Protein AF-A0A925KGF6-F1 (afdb_monomer_lite)

Structure (mmCIF, N/CA/C/O backbone):
data_AF-A0A925KGF6-F1
#
_entry.id   AF-A0A925KGF6-F1
#
loop_
_atom_site.group_PDB
_atom_site.id
_atom_site.type_symbol
_atom_site.label_atom_id
_atom_site.label_alt_id
_atom_site.label_comp_id
_atom_site.label_asym_id
_atom_site.label_entity_id
_atom_site.label_seq_id
_atom_site.pdbx_PDB_ins_code
_atom_site.Cartn_x
_atom_site.Cartn_y
_atom_site.Cartn_z
_atom_site.occupancy
_atom_site.B_iso_or_equiv
_atom_site.auth_seq_id
_atom_site.auth_comp_id
_atom_site.auth_asym_id
_atom_site.auth_atom_id
_atom_site.pdbx_PDB_model_num
ATOM 1 N N . ARG A 1 1 ? -0.918 -5.336 -2.034 1.00 82.94 1 ARG A N 1
ATOM 2 C CA . ARG A 1 1 ? -0.568 -6.158 -0.844 1.00 82.94 1 ARG A CA 1
ATOM 3 C C . ARG A 1 1 ? 0.032 -5.346 0.308 1.00 82.94 1 ARG A C 1
ATOM 5 O O . ARG A 1 1 ? -0.585 -5.336 1.365 1.00 82.94 1 ARG A O 1
ATOM 12 N N . TRP A 1 2 ? 1.194 -4.689 0.141 1.00 86.75 2 TRP A N 1
ATOM 13 C CA . TRP A 1 2 ? 1.876 -3.987 1.250 1.00 86.75 2 TRP A CA 1
ATOM 14 C C . TRP A 1 2 ? 0.963 -2.988 1.973 1.00 86.75 2 TRP A C 1
ATOM 16 O O . TRP A 1 2 ? 0.780 -3.108 3.175 1.00 86.75 2 TRP A O 1
ATOM 26 N N . LEU A 1 3 ? 0.285 -2.111 1.224 1.00 86.19 3 LEU A N 1
ATOM 27 C CA . LEU A 1 3 ? -0.594 -1.083 1.790 1.00 86.19 3 LEU A CA 1
ATOM 28 C C . LEU A 1 3 ? -1.668 -1.646 2.738 1.00 86.19 3 LEU A C 1
ATOM 30 O O . LEU A 1 3 ? -1.838 -1.146 3.843 1.00 86.19 3 LEU A O 1
ATOM 34 N N . LEU A 1 4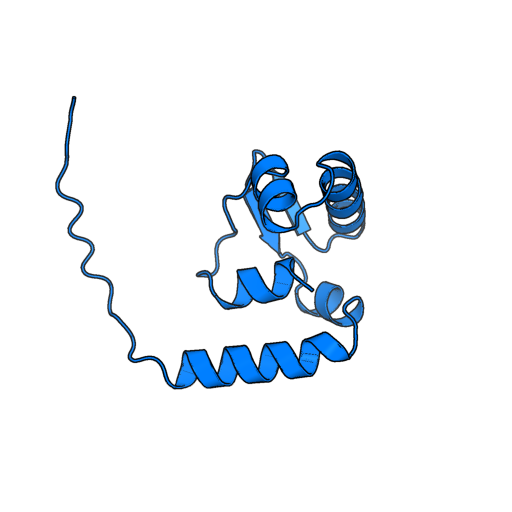 ? -2.351 -2.714 2.322 1.00 85.50 4 LEU A N 1
ATOM 35 C CA . LEU A 1 4 ? -3.377 -3.383 3.125 1.00 85.50 4 LEU A CA 1
ATOM 36 C C . LEU A 1 4 ? -2.795 -4.074 4.369 1.00 85.50 4 LEU A C 1
ATOM 38 O O . LEU A 1 4 ? -3.419 -4.094 5.424 1.00 85.50 4 LEU A O 1
ATOM 42 N N . SER A 1 5 ? -1.589 -4.638 4.256 1.00 84.94 5 SER A N 1
ATOM 43 C CA . SER A 1 5 ? -0.916 -5.309 5.380 1.00 84.94 5 SER A CA 1
ATOM 44 C C . SER A 1 5 ? -0.441 -4.300 6.427 1.00 84.94 5 SER A C 1
ATOM 46 O O . SER A 1 5 ? -0.522 -4.565 7.622 1.00 84.94 5 SER A O 1
ATOM 48 N N . THR A 1 6 ? 0.034 -3.134 5.983 1.00 85.19 6 THR A N 1
ATOM 49 C CA . THR A 1 6 ? 0.418 -2.024 6.858 1.00 85.19 6 THR A CA 1
ATOM 50 C C . THR A 1 6 ? -0.809 -1.423 7.536 1.00 85.19 6 THR A C 1
ATOM 52 O O . THR A 1 6 ? -0.805 -1.262 8.752 1.00 85.19 6 THR A O 1
ATOM 55 N N . ALA A 1 7 ? -1.890 -1.181 6.788 1.00 83.94 7 ALA A N 1
ATOM 56 C CA . ALA A 1 7 ? -3.127 -0.628 7.335 1.00 83.94 7 ALA A CA 1
ATOM 57 C C . ALA A 1 7 ? -3.774 -1.526 8.395 1.00 83.94 7 ALA A C 1
ATOM 59 O O . ALA A 1 7 ? -4.299 -1.017 9.375 1.00 83.94 7 ALA A O 1
ATOM 60 N N . ALA A 1 8 ? -3.680 -2.852 8.254 1.00 81.25 8 ALA A N 1
ATOM 61 C CA . ALA A 1 8 ? -4.200 -3.789 9.251 1.00 81.25 8 ALA A CA 1
ATOM 62 C C . ALA A 1 8 ? -3.513 -3.677 10.628 1.00 81.25 8 ALA A C 1
ATOM 64 O O . ALA A 1 8 ? -4.029 -4.200 11.609 1.00 81.25 8 ALA A O 1
ATOM 65 N N . ARG A 1 9 ? -2.346 -3.024 10.709 1.00 79.38 9 ARG A N 1
ATOM 66 C CA . ARG A 1 9 ? -1.539 -2.887 11.932 1.00 79.38 9 ARG A CA 1
ATOM 67 C C . ARG A 1 9 ? -1.592 -1.481 12.534 1.00 79.38 9 ARG A C 1
ATOM 69 O O . ARG A 1 9 ? -1.005 -1.263 13.589 1.00 79.38 9 ARG A O 1
ATOM 76 N N . VAL A 1 10 ? -2.233 -0.531 11.857 1.00 79.31 10 VAL A N 1
ATOM 77 C CA . VAL A 1 10 ? -2.282 0.884 12.247 1.00 79.31 10 VAL A CA 1
ATOM 78 C C . VAL A 1 10 ? -3.725 1.244 12.614 1.00 79.31 10 VAL A C 1
ATOM 80 O O . VAL A 1 10 ? -4.649 0.745 11.970 1.00 79.31 10 VAL A O 1
ATOM 83 N N . PRO A 1 11 ? -3.954 2.102 13.626 1.00 71.44 11 PRO A N 1
ATOM 84 C CA . PRO A 1 11 ? -5.289 2.595 13.936 1.00 71.44 11 PRO A CA 1
ATOM 85 C C . PRO A 1 11 ? -5.984 3.243 12.723 1.00 71.44 11 PRO A C 1
ATOM 87 O O . PRO A 1 11 ? -5.321 3.822 11.855 1.00 71.44 11 PRO A O 1
ATOM 90 N N . PRO A 1 12 ? -7.324 3.188 12.653 1.00 67.06 12 PRO A N 1
ATOM 91 C CA . PRO A 1 12 ? -8.082 3.882 11.617 1.00 67.06 12 PRO A CA 1
ATOM 92 C C . PRO A 1 12 ? -7.830 5.399 11.696 1.00 67.06 12 PRO A C 1
ATOM 94 O O . PRO A 1 12 ? -7.847 5.978 12.777 1.00 67.06 12 PRO A O 1
ATOM 97 N N . GLY A 1 13 ? -7.579 6.047 10.553 1.00 67.75 13 GLY A N 1
ATOM 98 C CA . GLY A 1 13 ? -7.226 7.480 10.499 1.00 67.75 13 GLY A CA 1
ATOM 99 C C . GLY A 1 13 ? -6.230 7.873 9.401 1.00 67.75 13 GLY A C 1
ATOM 100 O O . GLY A 1 13 ? -5.975 9.055 9.187 1.00 67.75 13 GLY A O 1
ATOM 101 N N . GLY A 1 14 ? -5.698 6.892 8.670 1.00 73.00 14 GLY A N 1
ATOM 102 C CA . GLY A 1 14 ? -4.705 7.111 7.621 1.00 73.00 14 GLY A CA 1
ATOM 103 C C . GLY A 1 14 ? -3.277 6.955 8.140 1.00 73.00 14 GLY A C 1
ATOM 104 O O . GLY A 1 14 ? -3.004 7.033 9.334 1.00 73.00 14 GLY A O 1
ATOM 105 N N . MET A 1 15 ? -2.356 6.682 7.224 1.00 83.88 15 MET A N 1
ATOM 106 C CA . MET A 1 15 ? -0.958 6.412 7.534 1.00 83.88 15 MET A CA 1
ATOM 107 C C . MET A 1 15 ? -0.096 7.579 7.056 1.00 83.88 15 MET A C 1
ATOM 109 O O . MET A 1 15 ? -0.125 7.936 5.877 1.00 83.88 15 MET A O 1
ATOM 113 N N . MET A 1 16 ? 0.689 8.160 7.964 1.00 83.62 16 MET A N 1
ATOM 114 C CA . MET A 1 16 ? 1.696 9.170 7.630 1.00 83.62 16 MET A CA 1
ATOM 115 C C . MET A 1 16 ? 2.942 8.467 7.092 1.00 83.62 16 MET A C 1
ATOM 117 O O . MET A 1 16 ? 3.741 7.919 7.847 1.00 83.62 16 MET A O 1
ATOM 121 N N . MET A 1 17 ? 3.070 8.412 5.771 1.00 84.44 17 MET A N 1
ATOM 122 C CA . MET A 1 17 ? 4.178 7.763 5.077 1.00 84.44 17 MET A CA 1
ATOM 123 C C . MET A 1 17 ? 4.407 8.435 3.724 1.00 84.44 17 MET A C 1
ATOM 125 O O . MET A 1 17 ? 3.520 8.483 2.871 1.00 84.44 17 MET A O 1
ATOM 129 N N . THR A 1 18 ? 5.622 8.943 3.522 1.00 88.12 18 THR A N 1
ATOM 130 C CA . THR A 1 18 ? 6.043 9.529 2.245 1.00 88.12 18 THR A CA 1
ATOM 131 C C . THR A 1 18 ? 6.332 8.439 1.216 1.00 88.12 18 THR A C 1
ATOM 133 O O . THR A 1 18 ? 6.669 7.309 1.568 1.00 88.12 18 THR A O 1
ATOM 136 N N . GLN A 1 19 ? 6.251 8.772 -0.074 1.00 88.12 19 GLN A N 1
ATOM 137 C CA . GLN A 1 19 ? 6.609 7.835 -1.145 1.00 88.12 19 GLN A CA 1
ATOM 138 C C . GLN A 1 19 ? 8.069 7.386 -1.036 1.00 88.12 19 GLN A C 1
ATOM 140 O O . GLN A 1 19 ? 8.346 6.216 -1.269 1.00 88.12 19 GLN A O 1
ATOM 145 N N . GLU A 1 20 ? 8.980 8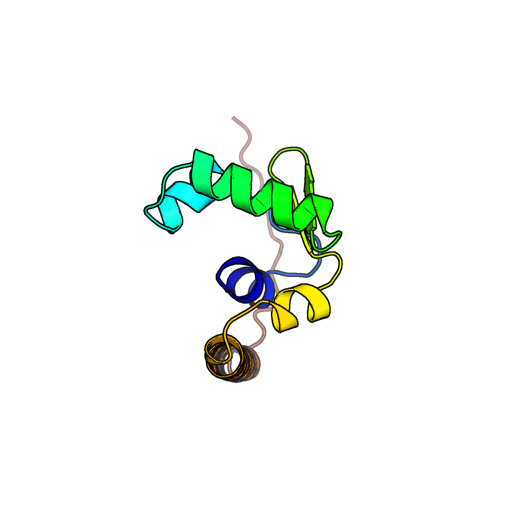.277 -0.638 1.00 89.00 20 GLU A N 1
ATOM 146 C CA . GLU A 1 20 ? 10.385 7.977 -0.352 1.00 89.00 20 GLU A CA 1
ATOM 147 C C . GLU A 1 20 ? 10.542 6.925 0.747 1.00 89.00 20 GLU A C 1
ATOM 149 O O . GLU A 1 20 ? 11.279 5.958 0.561 1.00 89.00 20 GLU A O 1
ATOM 154 N N . LEU A 1 21 ? 9.821 7.073 1.863 1.00 88.06 21 LEU A N 1
ATOM 155 C CA . LEU A 1 21 ? 9.852 6.0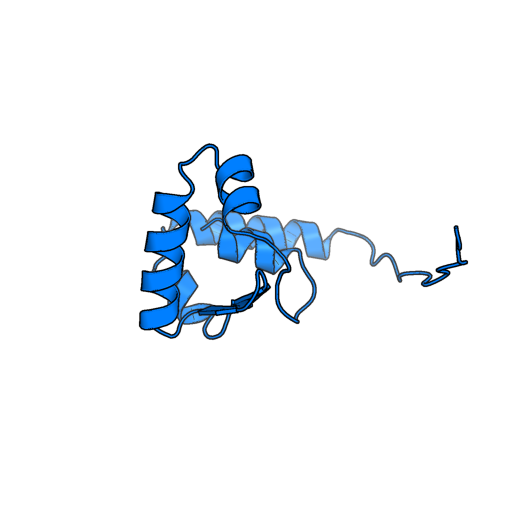93 2.945 1.00 88.06 21 LEU A CA 1
ATOM 156 C C . LEU A 1 21 ? 9.350 4.733 2.451 1.00 88.06 21 LEU A C 1
ATOM 158 O O . LEU A 1 21 ? 9.999 3.714 2.669 1.00 88.06 21 LEU A O 1
ATOM 162 N N . VAL A 1 22 ? 8.219 4.711 1.743 1.00 89.38 22 VAL A N 1
ATOM 163 C CA . VAL A 1 22 ? 7.649 3.470 1.199 1.00 89.38 22 VAL A CA 1
ATOM 164 C C . VAL A 1 22 ? 8.581 2.823 0.172 1.00 89.38 22 VAL A C 1
ATOM 166 O O . VAL A 1 22 ? 8.743 1.605 0.176 1.00 89.38 22 VAL A O 1
ATOM 169 N N . ALA A 1 23 ? 9.219 3.623 -0.681 1.00 90.75 23 ALA A N 1
ATOM 170 C CA . ALA A 1 23 ? 10.185 3.161 -1.670 1.00 90.75 23 ALA A CA 1
ATOM 171 C C . ALA A 1 23 ? 11.387 2.486 -0.997 1.00 90.75 23 ALA A C 1
ATOM 173 O O . ALA A 1 23 ? 11.738 1.366 -1.366 1.00 90.75 23 ALA A O 1
ATOM 174 N N . GLY A 1 24 ? 11.943 3.116 0.044 1.00 91.62 24 GLY A N 1
ATOM 175 C CA . GLY A 1 24 ? 13.025 2.547 0.848 1.00 91.62 24 GLY A CA 1
ATOM 176 C C . GLY A 1 24 ? 12.628 1.245 1.547 1.00 91.62 24 GLY A C 1
ATOM 177 O O . GLY A 1 24 ? 13.360 0.264 1.471 1.00 91.62 24 GLY A O 1
ATOM 178 N N . LEU A 1 25 ? 11.436 1.196 2.154 1.00 89.56 25 LEU A N 1
ATOM 179 C CA . LEU A 1 25 ? 10.923 -0.004 2.832 1.00 89.56 25 LEU A CA 1
ATOM 180 C C . LEU A 1 25 ? 10.688 -1.187 1.885 1.00 89.56 25 LEU A C 1
ATOM 182 O O . LEU A 1 25 ? 10.771 -2.339 2.306 1.00 89.56 25 LEU A O 1
ATOM 186 N N . LEU A 1 26 ? 10.356 -0.910 0.626 1.00 89.69 26 LEU A N 1
ATOM 187 C CA . LEU A 1 26 ? 10.076 -1.929 -0.383 1.00 89.69 26 LEU A CA 1
ATOM 188 C C . LEU A 1 26 ? 11.276 -2.229 -1.288 1.00 89.69 26 LEU A C 1
ATOM 190 O O . LEU A 1 26 ? 11.171 -3.116 -2.131 1.00 89.69 26 LEU A O 1
ATOM 194 N N . GLY A 1 27 ? 12.392 -1.508 -1.134 1.00 93.00 27 GLY A N 1
ATOM 195 C CA . GLY A 1 27 ? 13.570 -1.651 -1.992 1.00 93.00 27 GLY A CA 1
ATOM 196 C C . GLY A 1 27 ? 13.288 -1.328 -3.463 1.00 93.00 27 GLY A C 1
ATOM 197 O O . GLY A 1 27 ? 13.917 -1.897 -4.352 1.00 93.00 27 GLY A O 1
ATOM 198 N N . VAL A 1 28 ? 12.319 -0.449 -3.735 1.00 93.88 28 VAL A N 1
ATOM 199 C CA . VAL A 1 28 ? 11.924 -0.061 -5.097 1.00 93.88 28 VAL A CA 1
ATOM 200 C C . VAL A 1 28 ? 12.188 1.415 -5.347 1.00 93.88 28 VAL A C 1
ATOM 202 O O . VAL A 1 28 ? 12.408 2.209 -4.438 1.00 93.88 28 VAL A O 1
ATOM 205 N N . ARG A 1 29 ? 12.120 1.805 -6.617 1.00 93.44 29 ARG A N 1
ATOM 206 C CA . ARG A 1 29 ? 12.242 3.197 -7.037 1.00 93.44 29 ARG A CA 1
ATOM 207 C C . ARG A 1 29 ? 11.030 4.031 -6.614 1.00 93.44 29 ARG A C 1
ATOM 209 O O . ARG A 1 29 ? 9.884 3.593 -6.748 1.00 93.44 29 ARG A O 1
ATOM 216 N N . ARG A 1 30 ? 11.272 5.273 -6.187 1.00 92.38 30 ARG A N 1
ATOM 217 C CA . ARG A 1 30 ? 10.229 6.238 -5.790 1.00 92.38 30 ARG A CA 1
ATOM 218 C C . ARG A 1 30 ? 9.186 6.447 -6.888 1.00 92.38 30 ARG A C 1
ATOM 220 O O . ARG A 1 30 ? 7.994 6.533 -6.610 1.00 92.38 30 ARG A O 1
ATOM 227 N N . GLU A 1 31 ? 9.614 6.487 -8.142 1.00 93.81 31 GLU A N 1
ATOM 228 C CA . GLU A 1 31 ? 8.748 6.681 -9.305 1.00 93.81 31 GLU A CA 1
ATOM 229 C C . GLU A 1 31 ? 7.741 5.536 -9.457 1.00 93.81 31 GLU A C 1
ATOM 231 O O . GLU A 1 31 ? 6.590 5.772 -9.819 1.00 93.81 31 GLU A O 1
ATOM 236 N N . SER A 1 32 ? 8.136 4.309 -9.096 1.00 91.81 32 SER A N 1
ATOM 237 C CA . SER A 1 32 ? 7.232 3.152 -9.091 1.00 91.81 32 SER A CA 1
ATOM 238 C C . SER A 1 32 ? 6.160 3.286 -8.011 1.00 91.81 32 SER A C 1
ATOM 240 O O . SER A 1 32 ? 4.989 3.003 -8.269 1.00 91.81 32 SER A O 1
ATOM 242 N N . ILE A 1 33 ? 6.530 3.785 -6.825 1.00 92.56 33 ILE A N 1
ATOM 243 C CA . ILE A 1 33 ? 5.568 4.087 -5.757 1.00 92.56 33 ILE A CA 1
ATOM 244 C C . ILE A 1 33 ? 4.627 5.213 -6.178 1.00 92.56 33 ILE A C 1
ATOM 246 O O . ILE A 1 33 ? 3.421 5.100 -5.978 1.00 92.56 33 ILE A O 1
ATOM 250 N N . SER A 1 34 ? 5.151 6.271 -6.800 1.00 91.62 34 SER A N 1
ATOM 251 C CA . SER A 1 34 ? 4.338 7.391 -7.278 1.00 91.62 34 SER A CA 1
ATOM 252 C C . SER A 1 34 ? 3.316 6.952 -8.326 1.00 91.62 34 SER A C 1
ATOM 254 O O . SER A 1 34 ? 2.126 7.235 -8.185 1.00 91.62 34 SER A O 1
ATOM 256 N N . ALA A 1 35 ? 3.744 6.172 -9.322 1.00 92.56 35 ALA A N 1
ATOM 257 C CA . ALA A 1 35 ? 2.856 5.641 -10.349 1.00 92.56 35 ALA A CA 1
ATOM 258 C C . ALA A 1 35 ? 1.776 4.714 -9.763 1.00 92.56 35 ALA A C 1
ATOM 260 O O . ALA A 1 35 ? 0.611 4.795 -10.154 1.00 92.56 35 ALA A O 1
ATOM 261 N N . ALA A 1 36 ? 2.138 3.850 -8.809 1.00 91.38 36 ALA A N 1
ATOM 262 C CA . ALA A 1 36 ? 1.176 2.990 -8.125 1.00 91.38 36 ALA A CA 1
ATOM 263 C C . ALA A 1 36 ? 0.178 3.804 -7.285 1.00 91.38 36 ALA A C 1
ATOM 265 O O . ALA A 1 36 ? -1.024 3.557 -7.358 1.00 91.38 36 ALA A O 1
ATOM 266 N N . ALA A 1 37 ? 0.657 4.796 -6.530 1.00 91.12 37 ALA A N 1
ATOM 267 C CA . ALA A 1 37 ? -0.186 5.672 -5.721 1.00 91.12 37 ALA A CA 1
ATOM 268 C C . ALA A 1 37 ? -1.165 6.477 -6.587 1.00 91.12 37 ALA A C 1
ATOM 270 O O . ALA A 1 37 ? -2.339 6.553 -6.235 1.00 91.12 37 ALA A O 1
ATOM 271 N N . SER A 1 38 ? -0.718 7.006 -7.734 1.00 92.75 38 SER A N 1
ATOM 272 C CA . SER A 1 38 ? -1.598 7.701 -8.683 1.00 92.75 38 SER A CA 1
ATOM 273 C C . SER A 1 38 ? -2.695 6.773 -9.186 1.00 92.75 38 SER A C 1
ATOM 275 O O . SER A 1 38 ? -3.864 7.071 -8.999 1.00 92.75 38 SER A O 1
ATOM 277 N N . LYS A 1 39 ? -2.345 5.585 -9.701 1.00 92.75 39 LYS A N 1
ATOM 278 C CA . LYS A 1 39 ? -3.333 4.611 -10.203 1.00 92.75 39 LYS A CA 1
ATOM 279 C C . LYS A 1 39 ? -4.376 4.224 -9.154 1.00 92.75 39 LYS A C 1
ATOM 281 O O . LYS A 1 39 ? -5.549 4.062 -9.477 1.00 92.75 39 LYS A O 1
ATOM 286 N N . LEU A 1 40 ? -3.952 4.042 -7.904 1.00 91.94 40 LEU A N 1
ATOM 287 C CA . LEU A 1 40 ? -4.866 3.711 -6.811 1.00 91.94 40 LEU A CA 1
ATOM 288 C C . LEU A 1 40 ? -5.750 4.898 -6.415 1.00 91.94 40 LEU A C 1
ATOM 290 O O . LEU A 1 40 ? -6.907 4.692 -6.057 1.00 91.94 40 LEU A O 1
ATOM 294 N N . GLN A 1 41 ? -5.221 6.119 -6.477 1.00 93.75 41 GLN A N 1
ATOM 295 C CA . GLN A 1 41 ? -5.978 7.334 -6.196 1.00 93.75 41 GLN A CA 1
ATOM 296 C C . GLN A 1 41 ? -6.995 7.637 -7.302 1.00 93.75 41 GLN A C 1
ATOM 298 O O . GLN A 1 41 ? -8.149 7.921 -6.996 1.00 93.75 41 GLN A O 1
ATOM 303 N N . ASP A 1 42 ? -6.593 7.511 -8.566 1.00 94.19 42 ASP A N 1
ATOM 304 C CA . ASP A 1 42 ? -7.454 7.700 -9.738 1.00 94.19 42 ASP A CA 1
ATOM 305 C C . ASP A 1 42 ? -8.576 6.651 -9.770 1.00 94.19 42 ASP A C 1
ATOM 307 O O . ASP A 1 42 ? -9.701 6.939 -10.166 1.00 94.19 42 ASP A O 1
ATOM 311 N N . GLY A 1 43 ? -8.293 5.441 -9.276 1.00 92.88 43 GLY A N 1
ATOM 312 C CA . GLY A 1 43 ? -9.284 4.384 -9.070 1.00 92.88 43 GLY A CA 1
ATOM 313 C C . GLY A 1 43 ? -10.176 4.558 -7.835 1.00 92.88 43 GLY A C 1
ATOM 314 O O . GLY A 1 43 ? -10.996 3.686 -7.573 1.00 92.88 43 GLY A O 1
ATOM 315 N N . GLY A 1 44 ? -10.012 5.631 -7.053 1.00 92.88 44 GLY A N 1
ATOM 316 C CA . GLY A 1 44 ? -10.832 5.913 -5.869 1.00 92.88 44 GLY A CA 1
ATOM 317 C C . GLY A 1 44 ? -10.544 5.029 -4.651 1.00 92.88 44 GLY A C 1
ATOM 318 O O . GLY A 1 44 ? -11.255 5.112 -3.654 1.00 92.88 44 GLY A O 1
ATOM 319 N N . TYR A 1 45 ? -9.494 4.208 -4.690 1.00 92.94 45 TYR A N 1
ATOM 320 C CA . TYR A 1 45 ? -9.177 3.254 -3.625 1.00 92.94 45 TYR A CA 1
ATOM 321 C C . TYR A 1 45 ? -8.460 3.892 -2.438 1.00 92.94 45 TYR A C 1
ATOM 323 O O . TYR A 1 45 ? -8.596 3.446 -1.295 1.00 92.94 45 TYR A O 1
ATOM 331 N N . ILE A 1 46 ? -7.670 4.930 -2.712 1.00 92.31 46 ILE A N 1
ATOM 332 C CA . ILE A 1 46 ? -6.903 5.662 -1.708 1.00 92.31 46 ILE A CA 1
ATOM 333 C C . ILE A 1 46 ? -7.043 7.165 -1.912 1.00 92.31 46 ILE A C 1
ATOM 335 O O . ILE A 1 46 ? -7.324 7.648 -3.005 1.00 92.31 46 ILE A O 1
ATOM 339 N N . ARG A 1 47 ? -6.743 7.919 -0.860 1.00 91.38 47 ARG A N 1
ATOM 340 C CA . ARG A 1 47 ? -6.439 9.345 -0.926 1.00 91.38 47 ARG A CA 1
ATOM 341 C C . ARG A 1 47 ? -5.002 9.549 -0.485 1.00 91.38 47 ARG A C 1
ATOM 343 O O . ARG A 1 47 ? -4.642 9.127 0.611 1.00 91.38 47 ARG A O 1
ATOM 350 N N . TYR A 1 48 ? -4.208 10.219 -1.313 1.00 89.69 48 TYR A N 1
ATOM 351 C CA . TYR A 1 48 ? -2.834 10.577 -1.001 1.00 89.69 48 TYR A CA 1
ATOM 352 C C . TYR A 1 48 ? -2.645 12.096 -1.016 1.00 89.69 48 TYR A C 1
ATOM 354 O O . TYR A 1 48 ? -2.740 12.756 -2.051 1.00 89.69 48 TYR A O 1
ATOM 362 N N . ARG A 1 49 ? -2.395 12.686 0.157 1.00 87.06 49 ARG A N 1
ATOM 363 C CA . ARG A 1 49 ? -2.226 14.141 0.327 1.00 87.06 49 ARG A CA 1
ATOM 364 C C . ARG A 1 49 ? -1.111 14.405 1.334 1.00 87.06 49 ARG A C 1
ATOM 366 O O . ARG A 1 49 ? -1.182 13.911 2.449 1.00 87.06 49 ARG A O 1
ATOM 373 N N . ARG A 1 50 ? -0.103 15.204 0.957 1.00 86.19 50 ARG A N 1
ATOM 374 C CA . ARG A 1 50 ? 0.985 15.664 1.854 1.00 86.19 50 ARG A CA 1
ATOM 375 C C . ARG A 1 50 ? 1.641 14.536 2.682 1.00 86.19 50 ARG A C 1
ATOM 377 O O . ARG A 1 50 ? 1.887 14.708 3.868 1.00 86.19 50 ARG A O 1
ATOM 384 N N . GLY A 1 51 ? 1.905 13.377 2.071 1.00 86.56 51 GLY A N 1
ATOM 385 C CA . GLY A 1 51 ? 2.515 12.237 2.773 1.00 86.56 51 GLY A CA 1
ATOM 386 C C . GLY A 1 51 ? 1.554 11.438 3.660 1.00 86.56 51 GLY A C 1
ATOM 387 O O . GLY A 1 51 ? 2.002 10.570 4.396 1.00 86.56 51 GLY A O 1
ATOM 388 N N . ASN A 1 52 ? 0.248 11.700 3.601 1.00 87.44 52 ASN A N 1
ATOM 389 C CA . ASN A 1 52 ? -0.775 10.883 4.241 1.00 87.44 52 ASN A CA 1
ATOM 390 C C . ASN A 1 52 ? -1.453 9.985 3.202 1.00 87.44 52 ASN A C 1
ATOM 392 O O . ASN A 1 52 ? -1.960 10.492 2.198 1.00 87.44 52 ASN A O 1
ATOM 396 N N . ILE A 1 53 ? -1.476 8.675 3.459 1.00 90.19 53 ILE A N 1
ATOM 397 C CA . ILE A 1 53 ? -2.256 7.694 2.702 1.00 90.19 53 ILE A CA 1
ATOM 398 C C . ILE A 1 53 ? -3.474 7.294 3.535 1.00 90.19 53 ILE A C 1
ATOM 400 O O . ILE A 1 53 ? -3.341 6.653 4.576 1.00 90.19 53 ILE A O 1
ATOM 404 N N . SER A 1 54 ? -4.667 7.608 3.044 1.00 89.75 54 SER A N 1
ATOM 405 C CA . SER A 1 54 ? -5.930 7.109 3.591 1.00 89.75 54 SER A CA 1
ATOM 406 C C . SER A 1 54 ? -6.527 6.075 2.642 1.00 89.75 54 SER A C 1
ATOM 408 O O . SER A 1 54 ? -6.616 6.326 1.441 1.00 89.75 54 SER A O 1
ATOM 410 N N . ILE A 1 55 ? -6.944 4.921 3.159 1.00 90.19 55 ILE A N 1
ATOM 411 C CA . ILE A 1 55 ? -7.680 3.924 2.371 1.00 90.19 55 ILE A CA 1
ATOM 412 C C . ILE A 1 55 ? -9.155 4.330 2.353 1.00 90.19 55 ILE A C 1
ATOM 414 O O . ILE A 1 55 ? -9.732 4.571 3.410 1.00 90.19 55 ILE A O 1
ATOM 418 N N . LEU A 1 56 ? -9.740 4.427 1.159 1.00 90.94 56 LEU A N 1
ATOM 419 C CA . LEU A 1 56 ? -11.147 4.786 0.959 1.00 90.94 56 LEU A CA 1
ATOM 420 C C . LEU A 1 56 ? -12.015 3.550 0.719 1.00 90.94 56 LEU A C 1
ATOM 422 O O . LEU A 1 56 ? -13.121 3.474 1.240 1.00 90.94 56 LEU A O 1
ATOM 426 N N . ASP A 1 57 ? -11.488 2.580 -0.029 1.00 89.56 57 ASP A N 1
ATOM 427 C CA . ASP A 1 57 ? -12.176 1.331 -0.349 1.00 89.56 57 ASP A CA 1
ATOM 428 C C . ASP A 1 57 ? -11.246 0.130 -0.097 1.00 89.56 57 ASP A C 1
ATOM 430 O O . ASP A 1 57 ? -10.505 -0.303 -0.991 1.00 89.56 57 ASP A O 1
ATOM 434 N N . PRO A 1 58 ? -11.236 -0.403 1.142 1.00 87.00 58 PRO A N 1
ATOM 435 C CA . PRO A 1 58 ? -10.462 -1.591 1.479 1.00 87.00 58 PRO A CA 1
ATOM 436 C C . PRO A 1 58 ? -10.868 -2.805 0.639 1.00 87.00 58 PRO A C 1
ATOM 438 O O . PRO A 1 58 ? -9.993 -3.529 0.173 1.00 87.00 58 PRO A O 1
ATOM 441 N N . ALA A 1 59 ? -12.165 -3.006 0.389 1.00 86.62 59 ALA A N 1
ATOM 442 C CA . ALA A 1 59 ? -12.664 -4.156 -0.362 1.00 86.62 59 ALA A CA 1
ATOM 443 C C . ALA A 1 59 ? -12.218 -4.107 -1.834 1.00 86.62 59 ALA A C 1
ATOM 445 O O . ALA A 1 59 ? -11.744 -5.106 -2.382 1.00 86.62 59 ALA A O 1
ATOM 446 N N . GLY A 1 60 ? -12.271 -2.928 -2.454 1.00 88.69 60 GLY A N 1
ATOM 447 C CA . GLY A 1 60 ? -11.742 -2.697 -3.795 1.00 88.69 60 GLY A CA 1
ATOM 448 C C . GLY A 1 60 ? -10.234 -2.932 -3.889 1.00 88.69 60 GLY A C 1
ATOM 449 O O . GLY A 1 60 ? -9.769 -3.558 -4.845 1.00 88.69 60 GLY A O 1
ATOM 450 N N . LEU A 1 61 ? -9.457 -2.521 -2.880 1.00 87.44 61 LEU A N 1
ATOM 451 C CA . LEU A 1 61 ? -8.026 -2.845 -2.806 1.00 87.44 61 LEU A CA 1
ATOM 452 C C . LEU A 1 61 ? -7.767 -4.344 -2.637 1.00 87.44 61 LEU A C 1
ATOM 454 O O . LEU A 1 61 ? -6.814 -4.858 -3.226 1.00 87.44 61 LEU A O 1
ATOM 458 N N . GLU A 1 62 ? -8.579 -5.034 -1.833 1.00 86.50 62 GLU A N 1
ATOM 459 C CA . GLU A 1 62 ? -8.468 -6.479 -1.614 1.00 86.50 62 GLU A CA 1
ATOM 460 C C . GLU A 1 62 ? -8.733 -7.259 -2.901 1.00 86.50 62 GLU A C 1
ATOM 462 O O . GLU A 1 62 ? -7.947 -8.142 -3.234 1.00 86.50 62 GLU A O 1
ATOM 467 N N . SER A 1 63 ? -9.748 -6.870 -3.680 1.00 85.56 63 SER A N 1
ATOM 468 C CA . SER A 1 63 ? -10.066 -7.506 -4.970 1.00 85.56 63 SER A CA 1
ATOM 469 C C . SER A 1 63 ? -8.932 -7.422 -6.003 1.00 85.56 63 SER A C 1
ATOM 471 O O . SER A 1 63 ? -8.863 -8.225 -6.929 1.00 85.56 63 SER A O 1
ATOM 473 N N . ARG A 1 64 ? -8.028 -6.448 -5.841 1.00 83.25 64 ARG A N 1
ATOM 474 C CA . ARG A 1 64 ? -6.855 -6.225 -6.701 1.00 83.25 64 ARG A CA 1
ATOM 475 C C . ARG A 1 64 ? -5.568 -6.806 -6.122 1.00 83.25 64 ARG A C 1
ATOM 477 O O . ARG A 1 64 ? -4.511 -6.707 -6.750 1.00 83.25 64 ARG A O 1
ATOM 484 N N . ALA A 1 65 ? -5.611 -7.346 -4.909 1.00 84.44 65 ALA A N 1
ATOM 485 C CA . ALA A 1 65 ? -4.493 -8.080 -4.350 1.00 84.44 65 ALA A CA 1
ATOM 486 C C . ALA A 1 65 ? -4.487 -9.515 -4.899 1.00 84.44 65 ALA A C 1
ATOM 488 O O . ALA A 1 65 ? -5.527 -10.057 -5.254 1.00 84.44 65 ALA A O 1
ATOM 489 N N . CYS A 1 66 ? -3.307 -10.138 -4.947 1.00 82.62 66 CYS A N 1
ATOM 490 C CA . CYS A 1 66 ? -3.211 -11.583 -5.166 1.00 82.62 66 CYS A CA 1
ATOM 491 C C . CYS A 1 66 ? -4.084 -12.334 -4.147 1.00 82.62 66 CYS A C 1
ATOM 493 O O . CYS A 1 66 ? -4.230 -11.899 -2.999 1.00 82.62 66 CYS A O 1
ATOM 495 N N . GLU A 1 67 ? -4.523 -13.534 -4.508 1.00 78.62 67 GLU A N 1
ATOM 496 C CA . GLU A 1 67 ? -5.092 -14.533 -3.602 1.00 78.62 67 GLU A CA 1
ATOM 497 C C . GLU A 1 67 ? -4.186 -14.789 -2.382 1.00 78.62 67 GLU A C 1
ATOM 499 O O . GLU A 1 67 ? -4.657 -15.026 -1.269 1.00 78.62 67 GLU A O 1
ATOM 504 N N . CYS A 1 68 ? -2.873 -14.599 -2.558 1.00 80.94 68 CYS A N 1
ATOM 505 C CA . CYS A 1 68 ? -1.866 -14.670 -1.505 1.00 80.94 68 CYS A CA 1
ATOM 506 C C . CYS A 1 68 ? -2.072 -13.656 -0.362 1.00 80.94 68 CYS A C 1
ATOM 508 O O . CYS A 1 68 ? -1.535 -13.827 0.736 1.00 80.94 68 CYS A O 1
ATOM 510 N N . TYR A 1 69 ? -2.863 -12.601 -0.575 1.00 82.75 69 TYR A N 1
ATOM 511 C CA . TYR A 1 69 ? -3.201 -11.641 0.468 1.00 82.75 69 TYR A CA 1
ATOM 512 C C . TYR A 1 69 ? -4.170 -12.211 1.509 1.00 82.75 69 TYR A C 1
ATOM 514 O O . TYR A 1 69 ? -4.003 -11.903 2.687 1.00 82.75 69 TYR A O 1
ATOM 522 N N . ALA A 1 70 ? -5.117 -13.076 1.129 1.00 81.88 70 ALA A N 1
ATOM 523 C CA . ALA A 1 70 ? -6.097 -13.632 2.067 1.00 81.88 70 ALA A CA 1
ATOM 524 C C . ALA A 1 70 ? -5.422 -14.428 3.198 1.00 81.88 70 ALA A C 1
ATOM 526 O O . ALA A 1 70 ? -5.746 -14.247 4.372 1.00 81.88 70 ALA A O 1
ATOM 527 N N . VAL A 1 71 ? -4.408 -15.228 2.850 1.00 84.94 71 VAL A N 1
ATOM 528 C CA . VAL A 1 71 ? -3.587 -15.993 3.806 1.00 84.94 71 VAL A CA 1
ATOM 529 C C . VAL A 1 71 ? -2.873 -15.059 4.788 1.00 84.94 71 VAL A C 1
ATOM 531 O O . VAL A 1 71 ? -2.878 -15.272 5.997 1.00 84.94 71 VAL A O 1
ATOM 534 N N . VAL A 1 72 ? -2.293 -13.977 4.272 1.00 84.50 72 VAL A N 1
ATOM 535 C CA . VAL A 1 72 ? -1.541 -12.997 5.068 1.00 84.50 72 VAL A CA 1
ATOM 536 C C . VAL A 1 72 ? -2.474 -12.206 5.981 1.00 84.50 72 VAL A C 1
ATOM 538 O O . VAL A 1 72 ? -2.128 -11.948 7.131 1.00 84.50 72 VAL A O 1
ATOM 541 N N . ARG A 1 73 ? -3.666 -11.844 5.494 1.00 83.88 73 ARG A N 1
ATOM 542 C CA . ARG A 1 73 ? -4.694 -11.156 6.280 1.00 83.88 73 ARG A CA 1
ATOM 543 C C . ARG A 1 73 ? -5.151 -12.021 7.450 1.00 83.88 73 ARG A C 1
ATOM 545 O O . ARG A 1 73 ? -5.191 -11.525 8.573 1.00 83.88 73 ARG A O 1
ATOM 552 N N . ALA A 1 74 ? -5.438 -13.298 7.195 1.00 85.19 74 ALA A N 1
ATOM 553 C CA . ALA A 1 74 ? -5.840 -14.246 8.229 1.00 85.19 74 ALA A CA 1
ATOM 554 C C . ALA A 1 74 ? -4.771 -14.372 9.324 1.00 85.19 74 ALA A C 1
ATOM 556 O O . ALA A 1 74 ? -5.098 -14.321 10.510 1.00 85.19 74 ALA A O 1
ATOM 557 N N . GLU A 1 75 ? -3.492 -14.446 8.943 1.00 86.12 75 GLU A N 1
ATOM 558 C CA . GLU A 1 75 ? -2.403 -14.528 9.917 1.00 86.12 75 GLU A CA 1
ATOM 559 C C . GLU A 1 75 ? -2.232 -13.232 10.724 1.00 86.12 75 GLU A C 1
ATOM 561 O O . GLU A 1 75 ? -2.093 -13.282 11.946 1.00 86.12 75 GLU A O 1
ATOM 566 N N . ILE A 1 76 ? -2.325 -12.059 10.085 1.00 84.81 76 ILE A N 1
ATOM 567 C CA . ILE A 1 76 ? -2.296 -10.768 10.794 1.00 84.81 76 ILE A CA 1
ATOM 568 C C . ILE A 1 76 ? -3.456 -10.677 11.797 1.00 84.81 76 ILE A C 1
ATOM 570 O O . ILE A 1 76 ? -3.235 -10.305 12.948 1.00 84.81 76 ILE A O 1
ATOM 574 N N . GLN A 1 77 ? -4.676 -11.054 11.399 1.00 84.75 77 GLN A N 1
ATOM 575 C CA . GLN A 1 77 ? -5.847 -11.049 12.284 1.00 84.75 77 GLN A CA 1
ATOM 576 C C . GLN A 1 77 ? -5.658 -11.993 13.477 1.00 84.75 77 GLN A C 1
ATOM 578 O O . GLN A 1 77 ? -5.906 -11.595 14.614 1.00 84.75 77 GLN A O 1
ATOM 583 N N . ARG A 1 78 ? -5.156 -13.211 13.239 1.00 87.50 78 ARG A N 1
ATOM 584 C CA . ARG A 1 78 ? -4.866 -14.193 14.293 1.00 87.50 78 ARG A CA 1
ATOM 585 C C . ARG A 1 78 ? -3.845 -13.665 15.304 1.00 87.50 78 ARG A C 1
ATOM 587 O O . ARG A 1 78 ? -4.014 -13.871 16.505 1.00 87.50 78 ARG A O 1
ATOM 594 N N . LEU A 1 79 ? -2.788 -12.999 14.830 1.00 85.56 79 LEU A N 1
ATOM 595 C CA . LEU A 1 79 ? -1.749 -12.417 15.684 1.00 85.56 79 LEU A CA 1
ATOM 596 C C . LEU A 1 79 ? -2.275 -11.233 16.502 1.00 85.56 79 LEU A C 1
ATOM 598 O O . LEU A 1 79 ? -2.015 -11.166 17.700 1.00 85.56 79 LEU A O 1
ATOM 602 N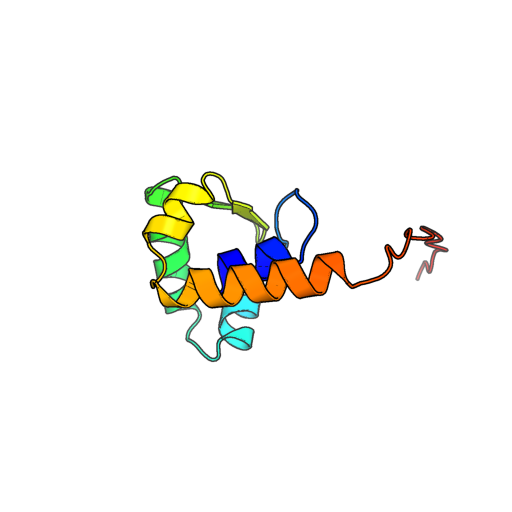 N . LEU A 1 80 ? -3.053 -10.338 15.888 1.00 81.06 80 LEU A N 1
ATOM 603 C CA . LEU A 1 80 ? -3.641 -9.186 16.579 1.00 81.06 80 LEU A CA 1
ATOM 604 C C . LEU A 1 80 ? -4.659 -9.603 17.648 1.00 81.06 80 LEU A C 1
ATOM 606 O O . LEU A 1 80 ? -4.688 -9.007 18.715 1.00 81.06 80 LEU A O 1
ATOM 610 N N . GLN A 1 81 ? -5.440 -10.660 17.408 1.00 81.06 81 GLN A N 1
ATOM 611 C CA . GLN A 1 81 ? -6.357 -11.232 18.406 1.00 81.06 81 GLN A CA 1
ATOM 612 C C . GLN A 1 81 ? -5.634 -11.893 19.588 1.00 81.06 81 GLN A C 1
ATOM 614 O O . GLN A 1 81 ? -6.227 -12.082 20.648 1.00 81.06 81 GLN A O 1
ATOM 619 N N . ARG A 1 82 ? -4.370 -12.293 19.404 1.00 74.75 82 ARG A N 1
ATOM 620 C CA . ARG A 1 82 ? -3.554 -12.945 20.437 1.00 74.75 82 ARG A CA 1
ATOM 621 C C . ARG A 1 82 ? -2.708 -11.949 21.234 1.00 74.75 82 ARG A C 1
ATOM 623 O O . ARG A 1 82 ? -2.238 -12.296 22.313 1.00 74.75 82 ARG A O 1
ATOM 630 N N . ALA A 1 83 ? -2.484 -10.748 20.706 1.00 67.88 83 ALA A N 1
ATOM 631 C CA . ALA A 1 83 ? -1.726 -9.717 21.396 1.00 67.88 83 ALA A CA 1
ATOM 632 C C . ALA A 1 83 ? -2.565 -9.144 22.554 1.00 67.88 83 ALA A C 1
ATOM 634 O O . ALA A 1 83 ? -3.719 -8.772 22.330 1.00 67.88 83 ALA A O 1
ATOM 635 N N . PRO A 1 84 ? -2.031 -9.056 23.788 1.00 56.62 84 PRO A N 1
ATOM 636 C CA . PRO A 1 84 ? -2.726 -8.347 24.853 1.00 56.62 84 PRO A CA 1
ATOM 637 C C . PRO A 1 84 ? -2.919 -6.887 24.428 1.00 56.62 84 PRO A C 1
ATOM 639 O O . PRO A 1 84 ? -1.999 -6.267 23.891 1.00 56.62 84 PRO A O 1
ATOM 642 N N . ALA A 1 85 ? -4.120 -6.346 24.643 1.00 59.47 85 ALA A N 1
ATOM 643 C CA . ALA A 1 85 ? -4.403 -4.943 24.386 1.00 59.47 85 ALA A CA 1
ATOM 644 C C . ALA A 1 85 ? -3.508 -4.091 25.294 1.00 59.47 85 ALA A C 1
ATOM 646 O O . ALA A 1 85 ? -3.771 -3.960 26.488 1.00 59.47 85 ALA A O 1
ATOM 647 N N . VAL A 1 86 ? -2.428 -3.536 24.746 1.00 58.41 86 VAL A N 1
ATOM 648 C CA . VAL A 1 86 ? -1.654 -2.512 25.446 1.00 58.41 86 VAL A CA 1
ATOM 649 C C . VAL A 1 86 ? -2.509 -1.250 25.402 1.00 58.41 86 VAL A C 1
ATOM 651 O O . VAL A 1 86 ? -2.546 -0.547 24.392 1.00 58.41 86 VAL A O 1
ATOM 654 N N . ALA A 1 87 ? -3.277 -1.018 26.466 1.00 51.34 87 ALA A N 1
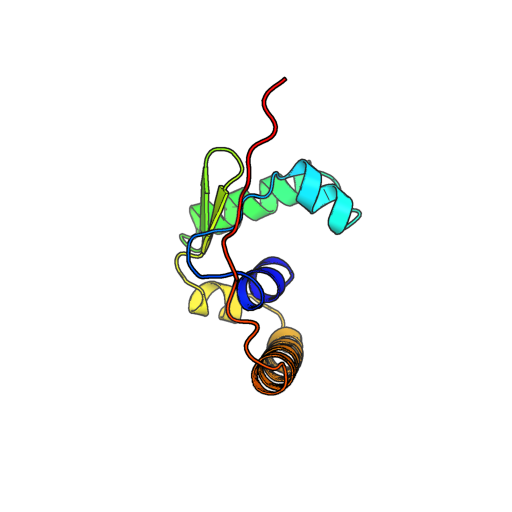ATOM 655 C CA . ALA A 1 87 ? -3.916 0.264 26.711 1.00 51.34 87 ALA A CA 1
ATOM 656 C C . ALA A 1 87 ? -2.801 1.317 26.777 1.00 51.34 87 ALA A C 1
ATOM 658 O O . ALA A 1 87 ? -1.896 1.217 27.599 1.00 51.34 87 ALA A O 1
ATOM 659 N N . GLY A 1 88 ? -2.801 2.253 25.830 1.00 46.03 88 GLY A N 1
ATOM 660 C CA . GLY A 1 88 ? -1.773 3.279 25.744 1.00 46.03 88 GLY A CA 1
ATOM 661 C C . GLY A 1 88 ? -1.882 4.260 26.905 1.00 46.03 88 GLY A C 1
ATOM 662 O O . GLY A 1 88 ? -2.783 5.096 26.915 1.00 46.03 88 GLY A O 1
ATOM 663 N N . ASP A 1 89 ? -0.927 4.192 27.830 1.00 39.31 89 ASP A N 1
ATOM 664 C CA . ASP A 1 89 ? -0.588 5.283 28.738 1.00 39.31 89 ASP A CA 1
ATOM 665 C C . ASP A 1 89 ? -0.023 6.446 27.910 1.00 39.31 89 ASP A C 1
ATOM 667 O O . ASP A 1 89 ? 1.161 6.508 27.572 1.00 39.31 89 ASP A O 1
ATOM 671 N N . ALA A 1 90 ? -0.898 7.376 27.533 1.00 48.03 90 ALA A N 1
ATOM 672 C CA . ALA A 1 90 ? -0.516 8.647 26.939 1.00 48.03 90 ALA A CA 1
ATOM 673 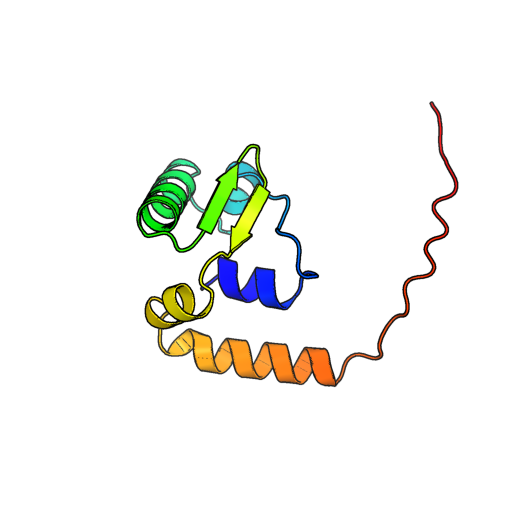C C . ALA A 1 90 ? 0.039 9.580 28.026 1.00 48.03 90 ALA A C 1
ATOM 675 O O . ALA A 1 90 ? -0.629 10.512 28.464 1.00 48.03 90 ALA A O 1
ATOM 676 N N . HIS A 1 91 ? 1.282 9.338 28.441 1.00 39.91 91 HIS A N 1
ATOM 677 C CA . HIS A 1 91 ? 2.081 10.294 29.206 1.00 39.91 91 HIS A CA 1
ATOM 678 C C . HIS A 1 91 ? 3.176 10.876 28.308 1.00 39.91 91 HIS A C 1
ATOM 680 O O . HIS A 1 91 ? 4.342 10.490 28.362 1.00 39.91 91 HIS A O 1
ATOM 686 N N . LEU A 1 92 ? 2.783 11.792 27.418 1.00 48.59 92 LEU A N 1
ATOM 687 C CA . LEU A 1 92 ? 3.727 12.644 26.695 1.00 48.59 92 LEU A CA 1
ATOM 688 C C . LEU A 1 92 ? 4.138 13.794 27.618 1.00 48.59 92 LEU A C 1
ATOM 690 O O . LEU A 1 92 ? 3.495 14.843 27.646 1.00 48.59 92 LEU A O 1
ATOM 694 N N . GLN A 1 93 ? 5.207 13.588 28.384 1.00 42.66 93 GLN A N 1
ATOM 695 C CA . GLN A 1 93 ? 5.893 14.675 29.072 1.00 42.66 93 GLN A CA 1
ATOM 696 C C . GLN A 1 93 ? 6.900 15.323 28.123 1.00 42.66 93 GLN A C 1
ATOM 698 O O . GLN A 1 93 ? 7.672 14.650 27.440 1.00 42.66 93 GLN A O 1
ATOM 703 N N . GLY A 1 94 ? 6.797 16.647 28.036 1.00 43.66 94 GLY A N 1
ATOM 704 C CA . GLY A 1 94 ? 7.489 17.474 27.066 1.00 43.66 94 GLY A CA 1
ATOM 705 C C . GLY A 1 94 ? 9.007 17.442 27.187 1.00 43.66 94 GLY A C 1
ATOM 706 O O . GLY A 1 94 ? 9.573 17.360 28.273 1.00 43.66 94 GLY A O 1
ATOM 707 N N . HIS A 1 95 ? 9.647 17.613 26.038 1.00 44.31 95 HIS A N 1
ATOM 708 C CA . HIS A 1 95 ? 10.986 18.163 25.946 1.00 44.31 95 HIS A CA 1
ATOM 709 C C . HIS A 1 95 ? 10.935 19.305 24.929 1.00 44.31 95 HIS A C 1
ATOM 711 O O . HIS A 1 95 ? 10.923 19.090 23.719 1.00 44.31 95 HIS A O 1
ATOM 717 N N . HIS A 1 96 ? 10.821 20.519 25.467 1.00 41.62 96 HIS A N 1
ATOM 718 C CA . HIS A 1 96 ? 11.207 21.749 24.791 1.00 41.62 96 HIS A CA 1
ATOM 719 C C . HIS A 1 96 ? 12.737 21.770 24.667 1.00 41.62 96 HIS A C 1
ATOM 721 O O . HIS A 1 96 ? 13.439 21.480 25.639 1.00 41.62 96 HIS A O 1
ATOM 727 N N . VAL A 1 97 ? 13.225 22.133 23.484 1.00 51.75 97 VAL A N 1
ATOM 728 C CA . VAL A 1 97 ? 14.518 22.796 23.263 1.00 51.75 97 VAL A CA 1
ATOM 729 C C . VAL A 1 97 ? 14.203 24.127 22.605 1.00 51.75 97 VAL A C 1
ATOM 731 O O . VAL A 1 97 ? 13.291 24.131 21.743 1.00 51.75 97 VAL A O 1
#

Secondary structure (DSSP, 8-state):
-HHHHHHTTS-SS-EE--HHHHHHHHTS-HHHHHHHHHHHHHTTSEEEETTEEEES-HHHHHHTS-THHHHHHHHHHHHHHHS--------------

pLDDT: mean 80.86, std 14.82, range [39.31, 94.19]

Foldseek 3Di:
DVVLLVVLVDDADWDQADLVRVCVVVVHDSVVSVVVVVVCVVVVQWDDDPRTIHGRNSPVVVVVDPPVVVVSSVVSVVVVVVDPPPPDPPPPDDDDD

Radius of gyration: 15.74 Å; chains: 1; bounding box: 27×39×40 Å

Sequence (97 aa):
RWLLSTAARVPPGGMMMTQELVAGLLGVRRESISAAASKLQDGGYIRYRRGNISILDPAGLESRACECYAVVRAEIQRLLQRAPAVAGDAHLQGHHV